Protein AF-A0A365T4H3-F1 (afdb_monomer)

Structure (mmCIF, N/CA/C/O backbone):
data_AF-A0A365T4H3-F1
#
_entry.id   AF-A0A365T4H3-F1
#
loop_
_atom_site.group_PDB
_atom_site.id
_atom_site.type_symbol
_atom_site.label_atom_id
_atom_site.label_alt_id
_atom_site.label_comp_id
_atom_site.label_asym_id
_atom_site.label_entity_id
_atom_site.label_seq_id
_atom_site.pdbx_PDB_ins_code
_atom_site.Cartn_x
_atom_site.Cartn_y
_atom_site.Cartn_z
_atom_site.occupancy
_atom_site.B_iso_or_equiv
_atom_site.auth_seq_id
_atom_site.auth_comp_id
_atom_site.auth_asym_id
_atom_site.auth_atom_id
_atom_site.pdbx_PDB_model_num
ATOM 1 N N . MET A 1 1 ? 67.275 -42.625 49.121 1.00 42.47 1 MET A N 1
ATOM 2 C CA . MET A 1 1 ? 66.561 -42.185 50.333 1.00 42.47 1 MET A CA 1
ATOM 3 C C . MET A 1 1 ? 65.070 -42.281 50.050 1.00 42.47 1 MET A C 1
ATOM 5 O O . MET A 1 1 ? 64.616 -41.669 49.099 1.00 42.47 1 MET A O 1
ATOM 9 N N . THR A 1 2 ? 64.388 -43.128 50.824 1.00 46.78 2 THR A N 1
ATOM 10 C CA . THR A 1 2 ? 62.986 -42.998 51.262 1.00 46.78 2 THR A CA 1
ATOM 11 C C . THR A 1 2 ? 61.880 -42.936 50.195 1.00 46.78 2 THR A C 1
ATOM 13 O O . THR A 1 2 ? 61.496 -41.869 49.734 1.00 46.78 2 THR A O 1
ATOM 16 N N . ALA A 1 3 ? 61.269 -44.094 49.917 1.00 54.12 3 ALA A N 1
ATOM 17 C CA . ALA A 1 3 ? 59.812 -44.164 49.730 1.00 54.12 3 ALA A CA 1
ATOM 18 C C . ALA A 1 3 ? 59.118 -43.836 51.073 1.00 54.12 3 ALA A C 1
ATOM 20 O O . ALA A 1 3 ? 59.757 -44.031 52.114 1.00 54.12 3 ALA A O 1
ATOM 21 N N . PRO A 1 4 ? 57.834 -43.417 51.111 1.00 56.00 4 PRO A N 1
ATOM 22 C CA . PRO A 1 4 ? 56.822 -44.465 51.290 1.00 56.00 4 PRO A CA 1
ATOM 23 C C . PRO A 1 4 ? 55.385 -44.158 50.792 1.00 56.00 4 PRO A C 1
ATOM 25 O O . PRO A 1 4 ? 54.974 -43.019 50.617 1.00 56.00 4 PRO A O 1
ATOM 28 N N . SER A 1 5 ? 54.612 -45.251 50.746 1.00 47.12 5 SER A N 1
ATOM 29 C CA . SER A 1 5 ? 53.229 -45.397 51.244 1.00 47.12 5 SER A CA 1
ATOM 30 C C . SER A 1 5 ? 52.053 -44.746 50.504 1.00 47.12 5 SER A C 1
ATOM 32 O O . SER A 1 5 ? 51.883 -43.539 50.533 1.00 47.12 5 SER A O 1
ATOM 34 N N . THR A 1 6 ? 51.221 -45.586 49.862 1.00 56.00 6 THR A N 1
ATOM 35 C CA . THR A 1 6 ? 49.873 -46.069 50.308 1.00 56.00 6 THR A CA 1
ATOM 36 C C . THR A 1 6 ? 48.741 -45.096 49.943 1.00 56.00 6 THR A C 1
ATOM 38 O O . THR A 1 6 ? 48.940 -43.899 49.981 1.00 56.00 6 THR A O 1
ATOM 41 N N . ARG A 1 7 ? 47.513 -45.450 49.537 1.00 47.97 7 ARG A N 1
ATOM 42 C CA . ARG A 1 7 ? 46.613 -46.630 49.528 1.00 47.97 7 ARG A CA 1
ATOM 43 C C . ARG A 1 7 ? 45.615 -46.375 48.364 1.00 47.97 7 ARG A C 1
ATOM 45 O O . ARG A 1 7 ? 45.322 -45.226 48.082 1.00 47.97 7 ARG A O 1
ATOM 52 N N . HIS A 1 8 ? 45.168 -47.355 47.579 1.00 45.41 8 HIS A N 1
ATOM 53 C CA . HIS A 1 8 ? 44.059 -48.296 47.840 1.00 45.41 8 HIS A CA 1
ATOM 54 C C . HIS A 1 8 ? 42.636 -47.683 47.915 1.00 45.41 8 HIS A C 1
ATOM 56 O O . HIS A 1 8 ? 42.243 -47.203 48.977 1.00 45.41 8 HIS A O 1
ATOM 62 N N . ARG A 1 9 ? 41.858 -47.815 46.822 1.00 49.59 9 ARG A N 1
ATOM 63 C CA . ARG A 1 9 ? 40.481 -48.385 46.689 1.00 49.59 9 ARG A CA 1
ATOM 64 C C . ARG A 1 9 ? 39.852 -47.893 45.371 1.00 49.59 9 ARG A C 1
ATOM 66 O O . ARG A 1 9 ? 39.868 -46.702 45.108 1.00 49.59 9 ARG A O 1
ATOM 73 N N . ASN A 1 10 ? 39.550 -48.785 44.425 1.00 43.06 10 ASN A N 1
ATOM 74 C CA . ASN A 1 10 ? 38.307 -49.567 44.270 1.00 43.06 10 ASN A CA 1
ATOM 75 C C . ASN A 1 10 ? 37.101 -48.653 43.962 1.00 43.06 10 ASN A C 1
ATOM 77 O O . ASN A 1 10 ? 36.663 -47.919 44.836 1.00 43.06 10 ASN A O 1
ATOM 81 N N . SER A 1 11 ? 36.714 -48.537 42.689 1.00 51.97 11 SER A N 1
ATOM 82 C CA . SER A 1 11 ? 35.666 -49.336 42.014 1.00 51.97 11 SER A CA 1
ATOM 83 C C . SER A 1 11 ? 34.257 -48.891 42.391 1.00 51.97 11 SER A C 1
ATOM 85 O O . SER A 1 11 ? 33.818 -49.127 43.514 1.00 51.97 11 SER A O 1
ATOM 87 N N . GLY A 1 12 ? 33.536 -48.325 41.423 1.00 39.44 12 GLY A N 1
ATOM 88 C CA . GLY A 1 12 ? 32.095 -48.126 41.531 1.00 39.44 12 GLY A CA 1
ATOM 89 C C . GLY A 1 12 ? 31.543 -47.088 40.561 1.00 3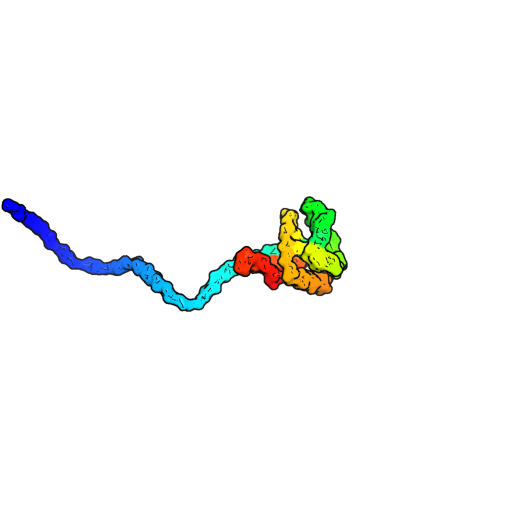9.44 12 GLY A C 1
ATOM 90 O O . GLY A 1 12 ? 31.500 -45.918 40.908 1.00 39.44 12 GLY A O 1
ATOM 91 N N . GLY A 1 13 ? 31.089 -47.567 39.399 1.00 36.69 13 GLY A N 1
ATOM 92 C CA . GLY A 1 13 ? 29.838 -47.142 38.760 1.00 36.69 13 GLY A CA 1
ATOM 93 C C . GLY A 1 13 ? 29.791 -45.782 38.065 1.00 36.69 13 GLY A C 1
ATOM 94 O O . GLY A 1 13 ? 29.672 -44.748 38.714 1.00 36.69 13 GLY A O 1
ATOM 95 N N . ASP A 1 14 ? 29.748 -45.826 36.734 1.00 45.62 14 ASP A N 1
ATOM 96 C CA . ASP A 1 14 ? 29.219 -44.775 35.860 1.00 45.62 14 ASP A CA 1
ATOM 97 C C . ASP A 1 14 ? 27.804 -44.321 36.294 1.00 45.62 14 ASP A C 1
ATOM 99 O O . ASP A 1 14 ? 27.037 -45.091 36.881 1.00 45.62 14 ASP A O 1
ATOM 103 N N . PRO A 1 15 ? 27.411 -43.088 35.940 1.00 51.94 15 PRO A N 1
ATOM 104 C CA . PRO A 1 15 ? 26.761 -42.956 34.644 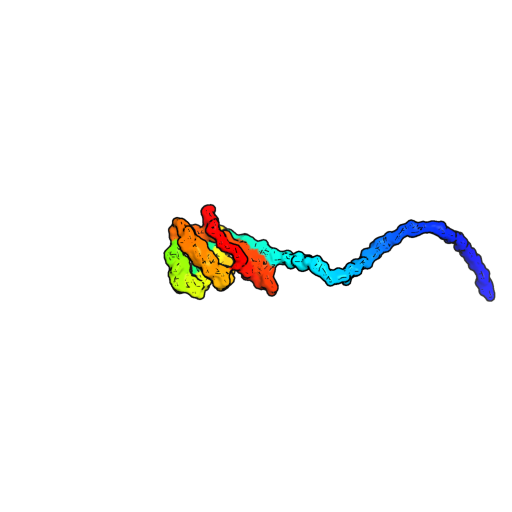1.00 51.94 15 PRO A CA 1
ATOM 105 C C . PRO A 1 15 ? 27.427 -41.910 33.742 1.00 51.94 15 PRO A C 1
ATOM 107 O O . PRO A 1 15 ? 28.076 -40.976 34.221 1.00 51.94 15 PRO A O 1
ATOM 110 N N . PRO A 1 16 ? 27.261 -42.071 32.420 1.00 49.66 16 PRO A N 1
ATOM 111 C CA . PRO A 1 16 ? 27.874 -41.213 31.427 1.00 49.66 16 PRO A CA 1
ATOM 112 C C . PRO A 1 16 ? 27.356 -39.790 31.600 1.00 49.66 16 PRO A C 1
ATOM 114 O O . PRO A 1 16 ? 26.162 -39.522 31.459 1.00 49.66 16 PRO A O 1
ATOM 117 N N . THR A 1 17 ? 28.271 -38.858 31.863 1.00 48.47 17 THR A N 1
ATOM 118 C CA . THR A 1 17 ? 28.026 -37.455 31.558 1.00 48.47 17 THR A CA 1
ATOM 119 C C . THR A 1 17 ? 27.686 -37.412 30.082 1.00 48.47 17 THR A C 1
ATOM 121 O O . THR A 1 17 ? 28.554 -37.656 29.244 1.00 48.47 17 THR A O 1
ATOM 124 N N . ALA A 1 18 ? 26.412 -37.153 29.799 1.00 50.16 18 ALA A N 1
ATOM 125 C CA . ALA A 1 18 ? 25.896 -36.782 28.502 1.00 50.16 18 ALA A CA 1
ATOM 126 C C . ALA A 1 18 ? 26.732 -35.613 27.973 1.00 50.16 18 ALA A C 1
ATOM 128 O O . ALA A 1 18 ? 26.441 -34.441 28.199 1.00 50.16 18 ALA A O 1
ATOM 129 N N . LYS A 1 19 ? 27.836 -35.941 27.309 1.00 50.00 19 LYS A N 1
ATOM 130 C CA . LYS A 1 19 ? 28.431 -35.067 26.325 1.00 50.00 19 LYS A CA 1
ATOM 131 C C . LYS A 1 19 ? 27.628 -35.357 25.086 1.00 50.00 19 LYS A C 1
ATOM 133 O O . LYS A 1 19 ? 27.703 -36.429 24.502 1.00 50.00 19 LYS A O 1
ATOM 138 N N . ASN A 1 20 ? 26.722 -34.426 24.852 1.00 47.56 20 ASN A N 1
ATOM 139 C CA . ASN A 1 20 ? 25.906 -34.318 23.673 1.00 47.56 20 ASN A CA 1
ATOM 140 C C . ASN A 1 20 ? 26.868 -34.202 22.481 1.00 47.56 20 ASN A C 1
ATOM 142 O O . ASN A 1 20 ? 27.243 -33.105 22.076 1.00 47.56 20 ASN A O 1
ATOM 146 N N . ASP A 1 21 ? 27.344 -35.344 21.990 1.00 43.06 21 ASP A N 1
ATOM 147 C CA . ASP A 1 21 ? 27.908 -35.494 20.661 1.00 43.06 21 ASP A CA 1
ATOM 148 C C . ASP A 1 21 ? 26.752 -35.248 19.698 1.00 43.06 21 ASP A C 1
ATOM 150 O O . ASP A 1 21 ? 26.048 -36.167 19.274 1.00 43.06 21 ASP A O 1
ATOM 154 N N . ILE A 1 22 ? 26.514 -33.968 19.415 1.00 52.06 22 ILE A N 1
ATOM 155 C CA . ILE A 1 22 ? 25.721 -33.552 18.271 1.00 52.06 22 ILE A CA 1
ATOM 156 C C . ILE A 1 22 ? 26.506 -34.035 17.052 1.00 52.06 22 ILE A C 1
ATOM 158 O O . ILE A 1 22 ? 27.401 -33.365 16.539 1.00 52.06 22 ILE A O 1
ATOM 162 N N . ARG A 1 23 ? 26.187 -35.256 16.629 1.00 53.75 23 ARG A N 1
ATOM 163 C CA . ARG A 1 23 ? 26.387 -35.699 15.261 1.00 53.75 23 ARG A CA 1
ATOM 164 C C . ARG A 1 23 ? 25.413 -34.885 14.423 1.00 53.75 23 ARG A C 1
ATOM 166 O O . ARG A 1 23 ? 24.221 -35.173 14.409 1.00 53.75 23 ARG A O 1
ATOM 173 N N . ILE A 1 24 ? 25.912 -33.814 13.815 1.00 53.22 24 ILE A N 1
ATOM 174 C CA . ILE A 1 24 ? 25.223 -33.191 12.690 1.00 53.22 24 ILE A CA 1
ATOM 175 C C . ILE A 1 24 ? 25.531 -34.085 11.494 1.00 53.22 24 ILE A C 1
ATOM 177 O O . ILE A 1 24 ? 26.541 -33.894 10.820 1.00 53.22 24 ILE A O 1
ATOM 181 N N . ASP A 1 25 ? 24.699 -35.105 11.300 1.00 46.41 25 ASP A N 1
ATOM 182 C CA . ASP A 1 25 ? 24.510 -35.675 9.973 1.00 46.41 25 ASP A CA 1
ATOM 183 C C . ASP A 1 25 ? 23.435 -34.834 9.241 1.00 46.41 25 ASP A C 1
ATOM 185 O O . ASP A 1 25 ? 22.521 -34.325 9.899 1.00 46.41 25 ASP A O 1
ATOM 189 N N . PRO A 1 26 ? 23.570 -34.605 7.922 1.00 66.75 26 PRO A N 1
ATOM 190 C CA . PRO A 1 26 ? 22.976 -33.469 7.222 1.00 66.75 26 PRO A CA 1
ATOM 191 C C . PRO A 1 26 ? 21.876 -33.909 6.246 1.00 66.75 26 PRO A C 1
ATOM 193 O O . PRO A 1 26 ? 22.216 -34.431 5.196 1.00 66.75 26 PRO A O 1
ATOM 196 N N . GLU A 1 27 ? 20.593 -33.679 6.546 1.00 56.25 27 GLU A N 1
ATOM 197 C CA . GLU A 1 27 ? 19.479 -33.855 5.591 1.00 56.25 27 GLU A CA 1
ATOM 198 C C . GLU A 1 27 ? 18.163 -33.268 6.164 1.00 56.25 27 GLU A C 1
ATOM 200 O O . GLU A 1 27 ? 17.697 -33.729 7.201 1.00 56.25 27 GLU A O 1
ATOM 205 N N . ASP A 1 28 ? 17.610 -32.248 5.481 1.00 50.62 28 ASP A N 1
ATOM 206 C CA . ASP A 1 28 ? 16.168 -31.916 5.350 1.00 50.62 28 ASP A CA 1
ATOM 207 C C . ASP A 1 28 ? 15.351 -31.765 6.667 1.00 50.62 28 ASP A C 1
ATOM 209 O O . ASP A 1 28 ? 14.935 -32.737 7.284 1.00 50.62 28 ASP A O 1
ATOM 213 N N . CYS A 1 29 ? 15.086 -30.584 7.231 1.00 42.16 29 CYS A N 1
ATOM 214 C CA . CYS A 1 29 ? 14.284 -29.509 6.659 1.00 42.16 29 CYS A CA 1
ATOM 215 C C . CYS A 1 29 ? 14.698 -28.173 7.281 1.00 42.16 29 CYS A C 1
ATOM 217 O O . CYS A 1 29 ? 14.534 -27.931 8.475 1.00 42.16 29 CYS A O 1
ATOM 219 N N . THR A 1 30 ? 15.202 -27.305 6.420 1.00 47.41 30 THR A N 1
ATOM 220 C CA . THR A 1 30 ? 15.015 -25.858 6.403 1.00 47.41 30 THR A CA 1
ATOM 221 C C . THR A 1 30 ? 13.691 -25.411 7.055 1.00 47.41 30 THR A C 1
ATOM 223 O O . THR A 1 30 ? 12.709 -25.147 6.372 1.00 47.41 30 THR A O 1
ATOM 226 N N . GLU A 1 31 ? 13.659 -25.253 8.380 1.00 49.19 31 GLU A N 1
ATOM 227 C CA . GLU A 1 31 ? 12.865 -24.193 9.009 1.00 49.19 31 GLU A CA 1
ATOM 228 C C . GLU A 1 31 ? 13.601 -22.881 8.716 1.00 49.19 31 GLU A C 1
ATOM 230 O O . GLU A 1 31 ? 14.290 -22.305 9.559 1.00 49.19 31 GLU A O 1
ATOM 235 N N . MET A 1 32 ? 13.504 -22.423 7.466 1.00 49.22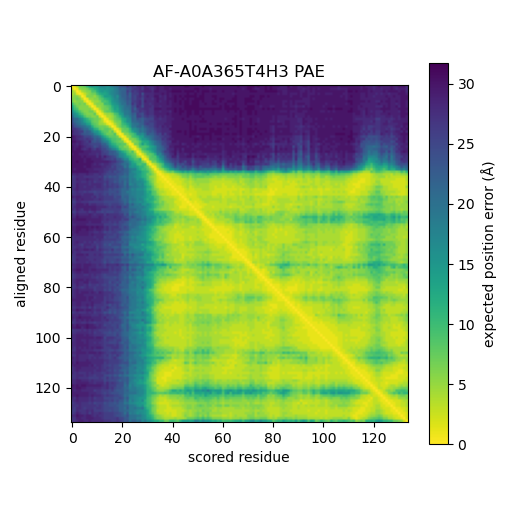 32 MET A N 1
ATOM 236 C CA . MET A 1 32 ? 13.572 -20.995 7.207 1.00 49.22 32 MET A CA 1
ATOM 237 C C . MET A 1 32 ? 12.369 -20.427 7.937 1.00 49.22 32 MET A C 1
ATOM 239 O O . MET A 1 32 ? 11.243 -20.534 7.461 1.00 49.22 32 MET A O 1
ATOM 243 N N . ALA A 1 33 ? 12.596 -19.894 9.133 1.00 54.31 33 ALA A N 1
ATOM 244 C CA . ALA A 1 33 ? 11.683 -18.925 9.698 1.00 54.31 33 ALA A CA 1
ATOM 245 C C . ALA A 1 33 ? 11.663 -17.748 8.713 1.00 54.31 33 ALA A C 1
ATOM 247 O O . ALA A 1 33 ? 12.471 -16.830 8.811 1.00 54.31 33 ALA A O 1
ATOM 248 N N . MET A 1 34 ? 10.811 -17.856 7.694 1.00 59.97 34 MET A N 1
ATOM 249 C CA . MET A 1 34 ? 10.429 -16.764 6.819 1.00 59.97 34 MET A CA 1
ATOM 250 C C . MET A 1 34 ? 9.810 -15.736 7.761 1.00 59.97 34 MET A C 1
ATOM 252 O O . MET A 1 34 ? 8.719 -15.967 8.292 1.00 59.97 34 MET A O 1
ATOM 256 N N . ASP A 1 35 ? 10.546 -14.667 8.081 1.00 76.38 35 ASP A N 1
ATOM 257 C CA . ASP A 1 35 ? 10.011 -13.575 8.894 1.00 76.38 35 ASP A CA 1
ATOM 258 C C . ASP A 1 35 ? 8.799 -13.025 8.133 1.00 76.38 35 ASP A C 1
ATOM 260 O O . ASP A 1 35 ? 8.944 -12.318 7.139 1.00 76.38 35 ASP A O 1
ATOM 264 N N . THR A 1 36 ? 7.603 -13.427 8.556 1.00 83.06 36 THR A N 1
ATOM 265 C CA . THR A 1 36 ? 6.349 -13.015 7.934 1.00 83.06 36 THR A CA 1
ATOM 266 C C . THR A 1 36 ? 5.798 -11.844 8.727 1.00 83.06 36 THR A C 1
ATOM 268 O O . THR A 1 36 ? 5.542 -11.967 9.926 1.00 83.06 36 THR A O 1
ATOM 271 N N . GLU A 1 37 ? 5.587 -10.712 8.071 1.00 87.88 37 GLU A N 1
ATOM 272 C CA . GLU A 1 37 ? 4.888 -9.570 8.642 1.00 87.88 37 GLU A CA 1
ATOM 273 C C . GLU A 1 37 ? 3.571 -9.340 7.910 1.00 87.88 37 GLU A C 1
ATOM 275 O O . GLU A 1 37 ? 3.434 -9.577 6.713 1.00 87.88 37 GLU A O 1
ATOM 280 N N . THR A 1 38 ? 2.567 -8.886 8.649 1.00 90.75 38 THR A N 1
ATOM 281 C CA . THR A 1 38 ? 1.312 -8.418 8.068 1.00 90.75 38 THR A CA 1
ATOM 282 C C . THR A 1 38 ? 1.198 -6.930 8.344 1.00 90.75 38 THR A C 1
ATOM 284 O O . THR A 1 38 ? 1.333 -6.498 9.489 1.00 90.75 38 THR A O 1
ATOM 287 N N . VAL A 1 39 ? 0.961 -6.161 7.290 1.00 91.56 39 VAL A N 1
ATOM 288 C CA . VAL A 1 39 ? 0.775 -4.717 7.329 1.00 91.56 39 VAL A CA 1
ATOM 289 C C . VAL A 1 39 ? -0.650 -4.425 6.895 1.00 91.56 39 VAL A C 1
ATOM 291 O O . VAL A 1 39 ? -1.051 -4.770 5.788 1.00 91.56 39 VAL A O 1
ATOM 294 N N . GLU A 1 40 ? -1.414 -3.795 7.773 1.00 93.56 40 GLU A N 1
ATOM 295 C CA . GLU A 1 40 ? -2.797 -3.401 7.519 1.00 93.56 40 GLU A CA 1
ATOM 296 C C . GLU A 1 40 ? -2.872 -1.877 7.477 1.00 93.56 40 GLU A C 1
ATOM 298 O O . GLU A 1 40 ? -2.325 -1.187 8.342 1.00 93.56 40 GLU A O 1
ATOM 303 N N . GLY A 1 41 ? -3.527 -1.337 6.455 1.00 92.75 41 GLY A N 1
ATOM 304 C CA . GLY A 1 41 ? -3.666 0.104 6.310 1.00 92.75 41 GLY A CA 1
ATOM 305 C C . GLY A 1 41 ? -4.332 0.506 5.008 1.00 92.75 41 GLY A C 1
ATOM 306 O O . GLY A 1 41 ? -4.855 -0.326 4.275 1.00 92.75 41 GLY A O 1
ATOM 307 N N . TYR A 1 42 ? -4.311 1.798 4.721 1.00 92.44 42 TYR A N 1
ATOM 308 C CA . TYR A 1 42 ? -4.905 2.370 3.521 1.00 92.44 42 TYR A CA 1
ATOM 309 C C . TYR A 1 42 ? -3.929 2.318 2.355 1.00 92.44 42 TYR A C 1
ATOM 311 O O . TYR A 1 42 ? -2.766 2.699 2.503 1.00 92.44 42 TYR A O 1
ATOM 319 N N . VAL A 1 43 ? -4.393 1.867 1.194 1.00 91.44 43 VAL A N 1
ATOM 320 C CA . VAL A 1 43 ? -3.571 1.881 -0.015 1.00 91.44 43 VAL A CA 1
ATOM 321 C C . VAL A 1 43 ? -3.472 3.292 -0.578 1.00 91.44 43 VAL A C 1
ATOM 323 O O . VAL A 1 43 ? -4.458 4.017 -0.680 1.00 91.44 43 VAL A O 1
ATOM 326 N N . ILE A 1 44 ? -2.266 3.675 -0.972 1.00 91.06 44 ILE A N 1
ATOM 327 C CA . ILE A 1 44 ? -2.001 4.940 -1.645 1.00 91.06 44 ILE A CA 1
ATOM 328 C C . ILE A 1 44 ? -0.930 4.720 -2.709 1.00 91.06 44 ILE A C 1
ATOM 330 O O . ILE A 1 44 ? 0.048 4.000 -2.494 1.00 91.06 44 ILE A O 1
ATOM 334 N N . ASP A 1 45 ? -1.106 5.308 -3.887 1.00 90.75 45 ASP A N 1
ATOM 335 C CA . ASP A 1 45 ? -0.108 5.190 -4.946 1.00 90.75 45 ASP A CA 1
ATOM 336 C C . ASP A 1 45 ? 1.111 6.103 -4.716 1.00 90.75 45 ASP A C 1
ATOM 338 O O . ASP A 1 45 ? 1.054 7.146 -4.058 1.00 90.75 45 ASP A O 1
ATOM 342 N N . GLY A 1 46 ? 2.247 5.720 -5.301 1.00 85.50 46 GLY A N 1
ATOM 343 C CA . GLY A 1 46 ? 3.505 6.464 -5.229 1.00 85.50 46 GLY A CA 1
ATOM 344 C C . GLY A 1 46 ? 3.438 7.872 -5.831 1.00 85.50 46 GLY A C 1
ATOM 345 O O . GLY A 1 46 ? 4.270 8.720 -5.500 1.00 85.50 46 GLY A O 1
ATOM 346 N N . GLY A 1 47 ? 2.474 8.144 -6.711 1.00 84.38 47 GLY A N 1
ATOM 347 C CA . GLY A 1 47 ? 2.199 9.473 -7.250 1.00 84.38 47 GLY A CA 1
ATOM 348 C C . GLY A 1 47 ? 1.609 10.390 -6.181 1.00 84.38 47 GLY A C 1
ATOM 349 O O . GLY A 1 47 ? 2.168 11.459 -5.925 1.00 84.38 47 GLY A O 1
ATOM 350 N N . CYS A 1 48 ? 0.553 9.943 -5.501 1.00 86.25 48 CYS A N 1
ATOM 351 C CA . CYS A 1 48 ? -0.055 10.616 -4.355 1.00 86.25 48 CYS A CA 1
ATOM 352 C C . CYS A 1 48 ? 0.943 10.791 -3.205 1.00 86.25 48 CYS A C 1
ATOM 354 O O . CYS A 1 48 ? 1.073 11.897 -2.683 1.00 86.25 48 CYS A O 1
ATOM 356 N N . ILE A 1 49 ? 1.738 9.762 -2.881 1.00 87.00 49 ILE A N 1
ATOM 357 C CA . ILE A 1 49 ? 2.776 9.863 -1.840 1.00 87.00 49 ILE A CA 1
ATOM 358 C C . ILE A 1 49 ? 3.773 10.988 -2.140 1.00 87.00 49 ILE A C 1
ATOM 360 O O . ILE A 1 49 ? 4.169 11.729 -1.247 1.00 87.00 49 ILE A O 1
ATOM 364 N N . ARG A 1 50 ? 4.213 11.115 -3.398 1.00 83.69 50 ARG A N 1
ATOM 365 C CA . ARG A 1 50 ? 5.182 12.149 -3.797 1.00 83.69 50 ARG A CA 1
ATOM 366 C C . ARG A 1 50 ? 4.570 13.541 -3.905 1.00 83.69 50 ARG A C 1
ATOM 368 O O . ARG A 1 50 ? 5.307 14.525 -3.861 1.00 83.69 50 ARG A O 1
ATOM 375 N N . LYS A 1 51 ? 3.258 13.620 -4.107 1.00 83.88 51 LYS A N 1
ATOM 376 C CA . LYS A 1 51 ? 2.520 14.874 -4.241 1.00 83.88 51 LYS A CA 1
ATOM 377 C C . LYS A 1 51 ? 2.163 15.478 -2.881 1.00 83.88 51 LYS A C 1
ATOM 379 O O . LYS A 1 51 ? 2.148 16.702 -2.773 1.00 83.88 51 LYS A O 1
ATOM 384 N N . ASN A 1 52 ? 1.913 14.636 -1.882 1.00 82.44 52 ASN A N 1
ATOM 385 C CA . ASN A 1 52 ? 1.407 15.036 -0.574 1.00 82.44 52 ASN A CA 1
ATOM 386 C C . ASN A 1 52 ? 2.489 15.000 0.517 1.00 82.44 52 ASN A C 1
ATOM 388 O O . ASN A 1 52 ? 3.503 14.307 0.403 1.00 82.44 52 ASN A O 1
ATOM 392 N N . GLY A 1 53 ? 2.287 15.777 1.584 1.00 79.81 53 GLY A N 1
ATOM 393 C CA . GLY A 1 53 ? 3.145 15.753 2.766 1.00 79.81 53 GLY A CA 1
ATOM 394 C C . GLY A 1 53 ? 2.918 14.490 3.596 1.00 79.81 53 GLY A C 1
ATOM 395 O O . GLY A 1 53 ? 1.812 13.964 3.636 1.00 79.81 53 GLY A O 1
ATOM 396 N N . ARG A 1 54 ? 3.952 14.009 4.307 1.00 79.12 54 ARG A N 1
ATOM 397 C CA . ARG A 1 54 ? 3.856 12.800 5.155 1.00 79.12 54 ARG A CA 1
ATOM 398 C C . ARG A 1 54 ? 2.745 12.888 6.207 1.00 79.12 54 ARG A C 1
ATOM 400 O O . ARG A 1 54 ? 2.177 11.864 6.554 1.00 79.12 54 ARG A O 1
ATOM 407 N N . GLU A 1 55 ? 2.477 14.096 6.690 1.00 80.75 55 GLU A N 1
ATOM 408 C CA . GLU A 1 55 ? 1.453 14.407 7.695 1.00 80.75 55 GLU A CA 1
ATOM 409 C C . GLU A 1 55 ? 0.026 14.314 7.129 1.00 80.75 55 GLU A C 1
ATOM 411 O O . GLU A 1 55 ? -0.899 14.031 7.873 1.00 80.75 55 GLU A O 1
ATOM 416 N N . GLU A 1 56 ? -0.142 14.503 5.817 1.00 86.75 56 GLU A N 1
ATOM 417 C CA . GLU A 1 56 ? -1.436 14.455 5.119 1.00 86.75 56 GLU A CA 1
ATOM 418 C C . GLU A 1 56 ? -1.681 13.081 4.469 1.00 86.75 56 GLU A C 1
ATOM 420 O O . GLU A 1 56 ? -2.775 12.807 3.988 1.00 86.75 56 GLU A O 1
ATOM 425 N N . LEU A 1 57 ? -0.684 12.182 4.455 1.00 87.06 57 LEU A N 1
ATOM 426 C CA . LEU A 1 57 ? -0.788 10.885 3.772 1.00 87.06 57 LEU A CA 1
ATOM 427 C C . LEU A 1 57 ? -1.930 10.020 4.293 1.00 87.06 57 LEU A C 1
ATOM 429 O O . LEU A 1 57 ? -2.532 9.306 3.502 1.00 87.06 57 LEU A O 1
ATOM 433 N N . LEU A 1 58 ? -2.206 10.036 5.598 1.00 88.06 58 LEU A N 1
ATOM 434 C CA . LEU A 1 58 ? -3.276 9.222 6.169 1.00 88.06 58 LEU A CA 1
ATOM 435 C C . LEU A 1 58 ? -4.659 9.730 5.745 1.00 88.06 58 LEU A C 1
ATOM 437 O O . LEU A 1 58 ? -5.533 8.924 5.433 1.00 88.06 58 LEU A O 1
ATOM 441 N N . GLU A 1 59 ? -4.854 11.047 5.725 1.00 89.38 59 GLU A N 1
ATOM 442 C CA . GLU A 1 59 ? -6.090 11.676 5.248 1.00 89.38 59 GLU A CA 1
ATOM 443 C C . GLU A 1 59 ? -6.264 11.413 3.748 1.00 89.38 59 GLU A C 1
ATOM 445 O O . GLU A 1 59 ? -7.281 10.869 3.326 1.00 89.38 59 GLU A O 1
ATOM 450 N N . GLU A 1 60 ? -5.208 11.633 2.967 1.00 89.50 60 GLU A N 1
ATOM 451 C CA . GLU A 1 60 ? -5.202 11.378 1.527 1.00 89.50 60 GLU A CA 1
ATOM 452 C C . GLU A 1 60 ? -5.418 9.901 1.189 1.00 89.50 60 GLU A C 1
ATOM 454 O O . GLU A 1 60 ? -6.096 9.596 0.216 1.00 89.50 60 GLU A O 1
ATOM 459 N N . ALA A 1 61 ? -4.882 8.968 1.981 1.00 88.12 61 ALA A N 1
ATOM 460 C CA . ALA A 1 61 ? -5.093 7.535 1.780 1.00 88.12 61 ALA A CA 1
ATOM 461 C C . ALA A 1 61 ? -6.539 7.113 2.103 1.00 88.12 61 ALA A C 1
ATOM 463 O O . ALA A 1 61 ? -7.055 6.173 1.502 1.00 88.12 61 ALA A O 1
ATOM 464 N N . ARG A 1 62 ? -7.221 7.825 3.011 1.00 88.31 62 ARG A N 1
ATOM 465 C CA . ARG A 1 62 ? -8.653 7.632 3.308 1.00 88.31 62 ARG A CA 1
ATOM 466 C C . ARG A 1 62 ? -9.557 8.202 2.223 1.00 88.31 62 ARG A C 1
ATOM 468 O O . ARG A 1 62 ? -10.606 7.631 1.962 1.00 88.31 62 ARG A O 1
ATOM 475 N N . GLU A 1 63 ? -9.151 9.297 1.593 1.00 89.06 63 GLU A N 1
ATOM 476 C CA . GLU A 1 63 ? -9.859 9.891 0.452 1.00 89.06 63 GLU A CA 1
ATOM 477 C C . GLU A 1 63 ? -9.410 9.282 -0.890 1.00 89.06 63 GLU A C 1
ATOM 479 O O . GLU A 1 63 ? -9.928 9.626 -1.956 1.00 89.06 63 GLU A O 1
ATOM 484 N N . HIS A 1 64 ? -8.446 8.355 -0.864 1.00 87.12 64 HIS A N 1
ATOM 485 C CA . HIS A 1 64 ? -7.883 7.765 -2.066 1.00 87.12 64 HIS A CA 1
ATOM 486 C C . HIS A 1 64 ? -8.913 6.885 -2.764 1.00 87.12 64 HIS A C 1
ATOM 488 O O . HIS A 1 64 ? -9.333 5.847 -2.245 1.00 87.12 64 HIS A O 1
ATOM 494 N N . THR A 1 65 ? -9.326 7.305 -3.957 1.00 88.69 65 THR A N 1
ATOM 495 C CA . THR A 1 65 ? -10.351 6.595 -4.714 1.00 88.69 65 THR A CA 1
ATOM 496 C C . THR A 1 65 ? -9.776 5.405 -5.465 1.00 88.69 65 THR A C 1
ATOM 498 O O . THR A 1 65 ? -8.640 5.416 -5.950 1.00 88.69 65 THR A O 1
ATOM 501 N N . ARG A 1 66 ? -10.625 4.395 -5.658 1.00 88.38 66 ARG A N 1
ATOM 502 C CA . ARG A 1 66 ? -10.347 3.246 -6.523 1.00 88.38 66 ARG A CA 1
ATOM 503 C C . ARG A 1 66 ? -9.896 3.680 -7.914 1.00 88.38 66 ARG A C 1
ATOM 505 O O . ARG A 1 66 ? -8.955 3.138 -8.477 1.00 88.38 66 ARG A O 1
ATOM 512 N N . GLU A 1 67 ? -10.572 4.675 -8.481 1.00 86.38 67 GLU A N 1
ATOM 513 C CA . GLU A 1 67 ? -10.266 5.179 -9.820 1.00 86.38 67 GLU A CA 1
ATOM 514 C C . GLU A 1 67 ? -8.858 5.767 -9.900 1.00 86.38 67 GLU A C 1
ATOM 516 O O . GLU A 1 67 ? -8.160 5.518 -10.884 1.00 86.38 67 GLU A O 1
ATOM 521 N N . CYS A 1 68 ? -8.424 6.491 -8.861 1.00 85.06 68 CYS A N 1
ATOM 522 C CA . CYS A 1 68 ? -7.062 6.999 -8.774 1.00 85.06 68 CYS A CA 1
ATOM 523 C C . CYS A 1 68 ? -6.056 5.854 -8.744 1.00 85.06 68 CYS A C 1
ATOM 525 O O . CYS A 1 68 ? -5.164 5.827 -9.590 1.00 85.06 68 CYS A O 1
ATOM 527 N N . ALA A 1 69 ? -6.261 4.866 -7.873 1.00 83.50 69 ALA A N 1
ATOM 528 C CA . ALA A 1 69 ? -5.390 3.702 -7.784 1.00 83.50 69 ALA A CA 1
ATOM 529 C C . ALA A 1 69 ? -5.281 2.932 -9.115 1.00 83.50 69 ALA A C 1
ATOM 531 O O . ALA A 1 69 ? -4.230 2.368 -9.398 1.00 83.50 69 ALA A O 1
ATOM 532 N N . LEU A 1 70 ? -6.311 2.934 -9.967 1.00 85.75 70 LEU A N 1
ATOM 533 C CA . LEU A 1 70 ? -6.324 2.220 -11.253 1.00 85.75 70 LEU A CA 1
ATOM 534 C C . LEU A 1 70 ? -5.822 3.033 -12.452 1.00 85.75 70 LEU A C 1
ATOM 536 O O . LEU A 1 70 ? -5.789 2.524 -13.578 1.00 85.75 70 LEU A O 1
ATOM 540 N N . MET A 1 71 ? -5.409 4.283 -12.248 1.00 83.56 71 MET A N 1
ATOM 541 C CA . MET A 1 71 ? -4.796 5.064 -13.316 1.00 83.56 71 MET A CA 1
ATOM 542 C C . MET A 1 71 ? -3.427 4.488 -13.692 1.00 83.56 71 MET A C 1
ATOM 544 O O . MET A 1 71 ? -2.612 4.172 -12.830 1.00 83.56 71 MET A O 1
ATOM 548 N N . GLY A 1 72 ? -3.120 4.435 -14.994 1.00 79.12 72 GLY A N 1
ATOM 549 C CA . GLY A 1 72 ? -1.852 3.872 -15.488 1.00 79.12 72 GLY A CA 1
ATOM 550 C C . GLY A 1 72 ? -0.599 4.473 -14.831 1.00 79.12 72 GLY A C 1
ATOM 551 O O . GLY A 1 72 ? 0.330 3.742 -14.510 1.00 79.12 72 GLY A O 1
ATOM 552 N N . HIS A 1 73 ? -0.615 5.776 -14.524 1.00 81.12 73 HIS A N 1
ATOM 553 C CA . HIS A 1 73 ? 0.509 6.458 -13.869 1.00 81.12 73 HIS A CA 1
ATOM 554 C C . HIS A 1 73 ? 0.722 6.046 -12.394 1.00 81.12 73 HIS A C 1
ATOM 556 O O . HIS A 1 73 ? 1.831 6.188 -11.867 1.00 81.12 73 HIS A O 1
ATOM 562 N N . CYS A 1 74 ? -0.325 5.546 -11.731 1.00 83.31 74 CYS A N 1
ATOM 563 C CA . CYS A 1 74 ? -0.277 5.071 -10.349 1.00 83.31 74 CYS A CA 1
ATOM 564 C C . CYS A 1 74 ? 0.384 3.692 -10.289 1.00 83.31 74 CYS A C 1
ATOM 566 O O . CYS A 1 74 ? 1.287 3.480 -9.485 1.00 83.31 74 CYS A O 1
ATOM 568 N N . ILE A 1 75 ? 0.038 2.814 -11.236 1.00 81.25 75 ILE A N 1
ATOM 569 C CA . ILE A 1 75 ? 0.642 1.483 -11.397 1.00 81.25 75 ILE A CA 1
ATOM 570 C C . ILE A 1 75 ? 2.159 1.603 -11.610 1.00 81.25 75 ILE A C 1
ATOM 572 O O . ILE A 1 75 ? 2.940 0.918 -10.958 1.00 81.25 75 ILE A O 1
ATOM 576 N N . GLU A 1 76 ? 2.596 2.520 -12.479 1.00 82.75 76 GLU A N 1
ATOM 577 C CA . GLU A 1 76 ? 4.025 2.763 -12.736 1.00 82.75 76 GLU A CA 1
ATOM 578 C C . GLU A 1 76 ? 4.760 3.382 -11.537 1.00 82.75 76 GLU A C 1
ATOM 580 O O . GLU A 1 76 ? 5.976 3.236 -11.400 1.00 82.75 76 GLU A O 1
ATOM 585 N N . SER A 1 77 ? 4.035 4.088 -10.665 1.00 84.00 77 SER A N 1
ATOM 586 C CA . SER A 1 77 ? 4.602 4.709 -9.467 1.00 84.00 77 SER A CA 1
ATOM 587 C C . SER A 1 77 ? 4.784 3.728 -8.307 1.00 84.00 77 SER A C 1
ATOM 589 O O . SER A 1 77 ? 5.532 4.050 -7.380 1.00 84.00 77 SER A O 1
ATOM 591 N N . GLY A 1 78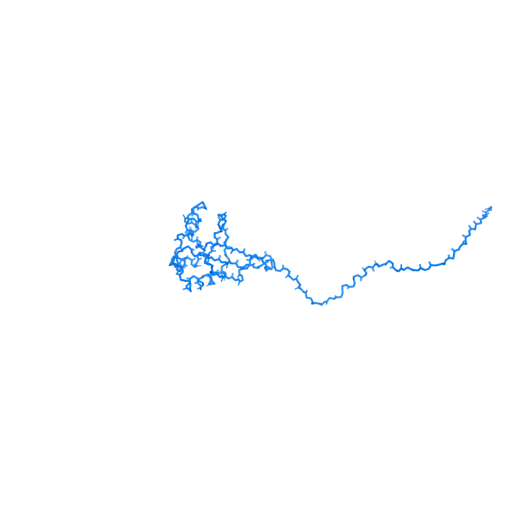 ? 4.142 2.559 -8.373 1.00 87.25 78 GLY A N 1
ATOM 592 C CA . GLY A 1 78 ? 4.053 1.597 -7.281 1.00 87.25 78 GLY A CA 1
ATOM 593 C C . GLY A 1 78 ? 3.027 2.010 -6.227 1.00 87.25 78 GLY A C 1
ATOM 594 O O . GLY A 1 78 ? 2.462 3.104 -6.275 1.00 87.25 78 GLY A O 1
ATOM 595 N N . TYR A 1 79 ? 2.810 1.132 -5.252 1.00 89.88 79 TYR A N 1
ATOM 596 C CA . TYR A 1 79 ? 1.855 1.350 -4.167 1.00 89.88 79 TYR A CA 1
ATOM 597 C C . TYR A 1 79 ? 2.547 1.331 -2.810 1.00 89.88 79 TYR A C 1
ATOM 599 O O . TYR A 1 79 ? 3.589 0.705 -2.617 1.00 89.88 79 TYR A O 1
ATOM 607 N N . GLY A 1 80 ? 1.940 2.022 -1.859 1.00 90.88 80 GLY A N 1
ATOM 608 C CA . GLY A 1 80 ? 2.271 1.946 -0.451 1.00 90.88 80 GLY A CA 1
ATOM 609 C C . GLY A 1 80 ? 1.018 1.728 0.381 1.00 90.88 80 GLY A C 1
AT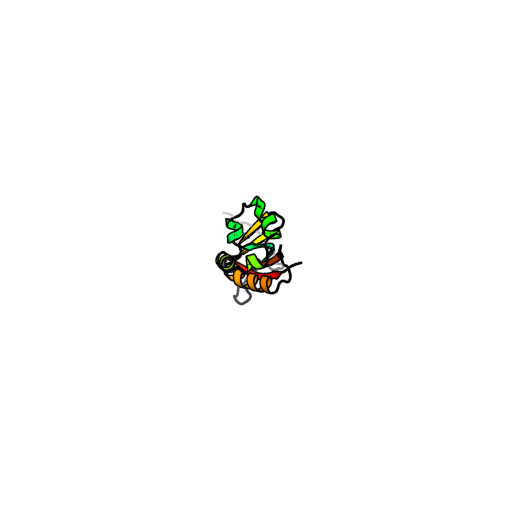OM 610 O O . GLY A 1 80 ? -0.102 1.970 -0.067 1.00 90.88 80 GLY A O 1
ATOM 611 N N . VAL A 1 81 ? 1.228 1.271 1.607 1.00 91.88 81 VAL A N 1
ATOM 612 C CA . VAL A 1 81 ? 0.190 1.136 2.624 1.00 91.88 81 VAL A CA 1
ATOM 613 C C . VAL A 1 81 ? 0.497 2.115 3.743 1.00 91.88 81 VAL A C 1
ATOM 615 O O . VAL A 1 81 ? 1.608 2.123 4.274 1.00 91.88 81 VAL A O 1
ATOM 618 N N . VAL A 1 82 ? -0.477 2.947 4.092 1.00 92.00 82 VAL A N 1
ATOM 619 C CA . VAL A 1 82 ? -0.406 3.871 5.222 1.00 92.00 82 VAL A CA 1
ATOM 620 C C . VAL A 1 82 ? -1.196 3.275 6.377 1.00 92.00 82 VAL A C 1
ATOM 622 O O . VAL A 1 82 ? -2.418 3.149 6.313 1.00 92.00 82 VAL A O 1
ATOM 625 N N . THR A 1 83 ? -0.495 2.880 7.434 1.00 90.88 83 THR A N 1
ATOM 626 C CA . THR A 1 83 ? -1.121 2.369 8.658 1.00 90.88 83 THR A CA 1
ATOM 627 C C . THR A 1 83 ? -1.827 3.496 9.410 1.00 90.88 83 THR A C 1
ATOM 629 O O . THR A 1 83 ? -1.486 4.666 9.247 1.00 90.88 83 THR A O 1
ATOM 632 N N . GLU A 1 84 ? -2.731 3.153 10.327 1.00 87.62 84 GLU A N 1
ATOM 633 C CA . GLU A 1 84 ? -3.402 4.143 11.188 1.00 87.62 84 GLU A CA 1
ATOM 634 C C . GLU A 1 84 ? -2.434 4.929 12.092 1.00 87.62 84 GLU A C 1
ATOM 636 O O . GLU A 1 84 ? -2.761 6.033 12.509 1.00 87.62 84 GLU A O 1
ATOM 641 N N . ASP A 1 85 ? -1.232 4.400 12.346 1.00 86.94 85 ASP A N 1
ATOM 642 C CA . ASP A 1 85 ? -0.134 5.086 13.047 1.00 86.94 85 ASP A CA 1
ATOM 643 C C . ASP A 1 85 ? 0.680 6.071 12.171 1.00 86.94 85 ASP A C 1
ATOM 645 O O . ASP A 1 85 ? 1.844 6.345 12.483 1.00 86.94 85 ASP A O 1
ATOM 649 N N . ASP A 1 86 ? 0.140 6.534 11.038 1.00 85.56 86 ASP A N 1
ATOM 650 C CA . ASP A 1 86 ? 0.825 7.428 10.083 1.00 85.56 86 ASP A CA 1
ATOM 651 C C . ASP A 1 86 ? 2.165 6.865 9.554 1.00 85.56 86 ASP A C 1
ATOM 653 O O . ASP A 1 86 ? 3.130 7.585 9.242 1.00 85.56 86 ASP A O 1
ATOM 657 N N . ARG A 1 87 ? 2.264 5.533 9.451 1.00 89.00 87 ARG A N 1
ATOM 658 C CA . ARG A 1 87 ? 3.437 4.862 8.877 1.00 89.00 87 ARG A CA 1
ATOM 659 C C . ARG A 1 87 ? 3.151 4.449 7.452 1.00 89.00 87 ARG A C 1
ATOM 661 O O . ARG A 1 87 ? 2.283 3.626 7.196 1.00 89.00 87 ARG A O 1
ATOM 668 N N . LEU A 1 88 ? 3.950 4.987 6.541 1.00 89.50 88 LEU A N 1
ATOM 669 C CA . LEU A 1 88 ? 3.987 4.552 5.158 1.00 89.50 88 LEU A CA 1
ATOM 670 C C . LEU A 1 88 ? 4.939 3.361 5.001 1.00 89.50 88 LEU A C 1
ATOM 672 O O . LEU A 1 88 ? 6.142 3.490 5.247 1.00 89.50 88 LEU A O 1
ATOM 676 N N . THR A 1 89 ? 4.405 2.252 4.507 1.00 89.94 89 THR A N 1
ATOM 677 C CA . THR A 1 89 ? 5.156 1.086 4.046 1.00 89.94 89 THR A CA 1
ATOM 678 C C . THR A 1 89 ? 5.051 1.008 2.531 1.00 89.94 89 THR A C 1
ATOM 680 O O . THR A 1 89 ? 3.977 0.761 1.990 1.00 89.94 89 THR A O 1
ATOM 683 N N . MET A 1 90 ? 6.166 1.224 1.835 1.00 88.75 90 MET A N 1
ATOM 684 C CA . MET A 1 90 ? 6.223 1.015 0.387 1.00 88.75 90 MET A CA 1
ATOM 685 C C . MET A 1 90 ? 6.160 -0.479 0.085 1.00 88.75 90 MET A C 1
ATOM 687 O O . MET A 1 90 ? 6.879 -1.266 0.707 1.00 88.75 90 MET A O 1
ATOM 691 N N . LEU A 1 91 ? 5.309 -0.842 -0.868 1.00 88.44 91 LEU A N 1
ATOM 692 C CA . LEU A 1 91 ? 5.204 -2.202 -1.360 1.00 88.44 91 LEU A CA 1
ATOM 693 C C . LEU A 1 91 ? 6.203 -2.450 -2.481 1.00 88.44 91 LEU A C 1
ATOM 695 O O . LEU A 1 91 ? 6.687 -1.532 -3.150 1.00 88.44 91 LEU A O 1
ATOM 699 N N . ASP A 1 92 ? 6.487 -3.726 -2.681 1.00 86.88 92 ASP A N 1
ATOM 700 C CA . ASP A 1 92 ? 7.367 -4.192 -3.737 1.00 86.88 92 ASP A CA 1
ATOM 701 C C . ASP A 1 92 ? 6.700 -3.985 -5.104 1.00 86.88 92 ASP A C 1
ATOM 703 O O . ASP A 1 92 ? 5.474 -4.085 -5.225 1.00 86.88 92 ASP A O 1
ATOM 707 N N . PRO A 1 93 ? 7.470 -3.730 -6.174 1.00 85.44 93 PRO A N 1
ATOM 708 C CA . PRO A 1 93 ? 6.903 -3.574 -7.512 1.00 85.44 93 PRO A CA 1
ATOM 709 C C . PRO A 1 93 ? 6.113 -4.817 -7.956 1.00 85.44 93 PRO A C 1
ATOM 711 O O . PRO A 1 93 ? 5.153 -4.687 -8.711 1.00 85.44 93 PRO A O 1
ATOM 714 N N . GLU A 1 94 ? 6.453 -5.997 -7.436 1.00 85.62 94 GLU A N 1
ATOM 715 C CA . GLU A 1 94 ? 5.747 -7.262 -7.673 1.00 85.62 94 GLU A CA 1
ATOM 716 C C . GLU A 1 94 ? 4.383 -7.344 -6.967 1.00 85.62 94 GLU A C 1
ATOM 718 O O . GLU A 1 94 ? 3.510 -8.101 -7.393 1.00 85.62 94 GLU A O 1
ATOM 723 N N . ALA A 1 95 ? 4.156 -6.526 -5.934 1.00 87.38 95 ALA A N 1
ATOM 724 C CA . ALA A 1 95 ? 2.858 -6.380 -5.278 1.00 87.38 95 ALA A CA 1
ATOM 725 C C . ALA A 1 95 ? 1.873 -5.553 -6.113 1.00 87.38 95 ALA A C 1
ATOM 727 O O . ALA A 1 95 ? 0.666 -5.742 -6.005 1.00 87.38 95 ALA A O 1
ATOM 728 N N . THR A 1 96 ? 2.380 -4.647 -6.954 1.00 88.06 96 THR A N 1
ATOM 729 C CA . THR A 1 96 ? 1.597 -3.739 -7.807 1.00 88.06 96 THR A CA 1
ATOM 730 C C . THR A 1 96 ? 0.449 -4.433 -8.549 1.00 88.06 96 THR A C 1
ATOM 732 O O . THR A 1 96 ? -0.689 -3.993 -8.389 1.00 88.06 96 THR A O 1
ATOM 735 N N . PRO A 1 97 ? 0.668 -5.519 -9.322 1.00 89.00 97 PRO A N 1
ATOM 736 C CA . PRO A 1 97 ? -0.435 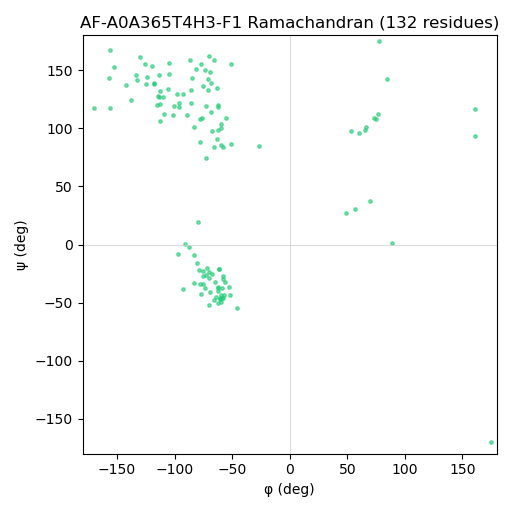-6.212 -9.985 1.00 89.00 97 PRO A CA 1
ATOM 737 C C . PRO A 1 97 ? -1.444 -6.811 -8.997 1.00 89.00 97 PRO A C 1
ATOM 739 O O . PRO A 1 97 ? -2.637 -6.728 -9.255 1.00 89.00 97 PRO A O 1
ATOM 742 N N . LYS A 1 98 ? -0.997 -7.346 -7.849 1.00 90.31 98 LYS A N 1
ATOM 743 C CA . LYS A 1 98 ? -1.888 -7.914 -6.819 1.00 90.31 98 LYS A CA 1
ATOM 744 C C . LYS A 1 98 ? -2.801 -6.839 -6.226 1.00 90.31 98 LYS A C 1
ATOM 746 O O . LYS A 1 98 ? -4.002 -7.040 -6.118 1.00 90.31 98 LYS A O 1
ATOM 751 N N . VAL A 1 99 ? -2.231 -5.677 -5.901 1.00 89.56 99 VAL A N 1
ATOM 752 C CA . VAL A 1 99 ? -2.975 -4.508 -5.415 1.00 89.56 99 VAL A CA 1
ATOM 753 C C . VAL A 1 99 ? -3.990 -4.048 -6.455 1.00 89.56 99 VAL A C 1
ATOM 755 O O . VAL A 1 99 ? -5.145 -3.825 -6.116 1.00 89.56 99 VAL A O 1
ATOM 758 N N . VAL A 1 100 ? -3.585 -3.938 -7.722 1.00 89.75 100 VAL A N 1
ATOM 759 C CA . VAL A 1 100 ? -4.482 -3.544 -8.814 1.00 89.75 100 VAL A CA 1
ATOM 760 C C . VAL A 1 100 ? -5.638 -4.526 -8.961 1.00 89.75 100 VAL A C 1
ATOM 762 O O . VAL A 1 100 ? -6.770 -4.076 -9.081 1.00 89.75 100 VAL A O 1
ATOM 765 N N . ASP A 1 101 ? -5.395 -5.837 -8.946 1.00 90.31 101 ASP A N 1
ATOM 766 C CA . ASP A 1 101 ? -6.467 -6.837 -9.015 1.00 90.31 101 ASP A CA 1
ATOM 767 C C . ASP A 1 101 ? -7.442 -6.693 -7.837 1.00 90.31 101 ASP A C 1
ATOM 769 O O . ASP A 1 101 ? -8.635 -6.504 -8.068 1.00 90.31 101 ASP A O 1
ATOM 773 N N . VAL A 1 102 ? -6.942 -6.618 -6.600 1.00 90.31 102 VAL A N 1
ATOM 774 C CA . VAL A 1 102 ? -7.783 -6.431 -5.403 1.00 90.31 102 VAL A CA 1
ATOM 775 C C . VAL A 1 102 ? -8.597 -5.138 -5.475 1.00 90.31 102 VAL A C 1
ATOM 777 O O . VAL A 1 102 ? -9.801 -5.144 -5.248 1.00 90.31 102 VAL A O 1
ATOM 780 N N . VAL A 1 103 ? -7.972 -4.024 -5.857 1.00 88.31 103 VAL A N 1
ATOM 781 C CA . VAL A 1 103 ? -8.638 -2.723 -6.014 1.00 88.31 103 VAL A CA 1
ATOM 782 C C . VAL A 1 103 ? -9.678 -2.763 -7.140 1.00 88.31 103 VAL A C 1
ATOM 784 O O . VAL A 1 103 ? -10.685 -2.071 -7.060 1.00 88.31 103 VAL A O 1
ATOM 787 N N . ARG A 1 104 ? -9.478 -3.554 -8.200 1.00 88.06 104 ARG A N 1
ATOM 788 C CA . ARG A 1 104 ? -10.464 -3.711 -9.288 1.00 88.06 104 ARG A CA 1
ATOM 789 C C . ARG A 1 104 ? -11.662 -4.546 -8.874 1.00 88.06 104 ARG A C 1
ATOM 791 O O . ARG A 1 104 ? -12.762 -4.259 -9.344 1.00 88.06 104 ARG A O 1
ATOM 798 N N . GLU A 1 105 ? -11.430 -5.578 -8.073 1.00 88.94 105 GLU A N 1
ATOM 799 C CA . GLU A 1 105 ? -12.473 -6.460 -7.543 1.00 88.94 105 GLU A CA 1
ATOM 800 C C . GLU A 1 105 ? -13.215 -5.836 -6.356 1.00 88.94 105 GLU A C 1
ATOM 802 O O . GLU A 1 105 ? -14.360 -6.193 -6.099 1.00 88.94 105 GLU A O 1
ATOM 807 N N . SER A 1 106 ? -12.592 -4.865 -5.692 1.00 86.50 106 SER A N 1
ATOM 808 C CA . SER A 1 106 ? -13.155 -4.109 -4.582 1.00 86.50 106 SER A CA 1
ATOM 809 C C . SER A 1 106 ? -14.393 -3.289 -4.976 1.00 86.50 106 SER A C 1
ATOM 811 O O . SER A 1 106 ? -14.417 -2.549 -5.974 1.00 86.50 106 SER A O 1
ATOM 813 N N . ASP A 1 107 ? -15.414 -3.375 -4.122 1.00 86.50 107 ASP A N 1
ATOM 814 C CA . ASP A 1 107 ? -16.611 -2.528 -4.140 1.00 86.50 107 ASP A CA 1
ATOM 815 C C . ASP A 1 107 ? -16.395 -1.182 -3.416 1.00 86.50 107 ASP A C 1
ATOM 817 O O . ASP A 1 107 ? -17.233 -0.274 -3.499 1.00 86.50 107 ASP A O 1
ATOM 821 N N . THR A 1 108 ? -15.264 -1.023 -2.726 1.00 88.38 108 THR A N 1
ATOM 822 C CA . THR A 1 108 ? -14.898 0.188 -1.994 1.00 88.38 108 THR A CA 1
ATOM 823 C C . THR A 1 108 ? -14.517 1.295 -2.975 1.00 88.38 108 THR A C 1
ATOM 825 O O . THR A 1 108 ? -13.588 1.181 -3.776 1.00 88.38 108 THR A O 1
ATOM 828 N N . GLN A 1 109 ? -15.263 2.399 -2.937 1.00 86.00 109 GLN A N 1
ATOM 829 C CA . GLN A 1 109 ? -15.063 3.517 -3.866 1.00 86.00 109 GLN A CA 1
ATOM 830 C C . GLN A 1 109 ? -13.865 4.393 -3.474 1.00 86.00 109 GLN A C 1
ATOM 832 O O . GLN A 1 109 ? -13.166 4.902 -4.352 1.00 86.00 109 GLN A O 1
ATOM 837 N N . GLU A 1 110 ? -13.618 4.543 -2.173 1.00 89.62 110 GLU A N 1
ATOM 838 C CA . GLU A 1 110 ? -12.573 5.385 -1.591 1.00 89.62 110 GLU A CA 1
ATOM 839 C C . GLU A 1 110 ? -12.122 4.841 -0.234 1.00 89.62 110 GLU A C 1
ATOM 841 O O . GLU A 1 110 ? -12.890 4.162 0.447 1.00 89.62 110 GLU A O 1
ATOM 846 N N . GLY A 1 111 ? -10.878 5.126 0.149 1.00 87.25 111 GLY A N 1
ATOM 847 C CA . GLY A 1 111 ? -10.343 4.706 1.443 1.00 87.25 111 GLY A CA 1
ATOM 848 C C . GLY A 1 111 ? -10.132 3.202 1.542 1.00 87.25 111 GLY A C 1
ATOM 849 O O . GLY A 1 111 ? -10.372 2.610 2.593 1.00 87.25 111 GLY A O 1
ATOM 850 N N . ILE A 1 112 ? -9.692 2.590 0.441 1.00 89.69 112 ILE A N 1
ATOM 851 C CA . ILE A 1 112 ? -9.498 1.144 0.335 1.00 89.69 112 ILE A CA 1
ATOM 852 C C . ILE A 1 112 ? -8.435 0.707 1.339 1.00 89.69 112 ILE A C 1
ATOM 854 O O . ILE A 1 112 ? -7.272 1.124 1.273 1.00 89.69 112 ILE A O 1
ATOM 858 N N . ARG A 1 113 ? -8.835 -0.155 2.272 1.00 92.00 113 ARG A N 1
ATOM 859 C CA . ARG A 1 113 ? -7.919 -0.763 3.227 1.00 92.00 113 ARG A CA 1
ATOM 860 C C . ARG A 1 113 ? -7.435 -2.093 2.690 1.00 92.00 113 ARG A C 1
ATOM 862 O O . ARG A 1 113 ? -8.223 -2.948 2.299 1.00 92.00 113 ARG A O 1
ATOM 869 N N . LEU A 1 114 ? -6.124 -2.271 2.703 1.00 91.31 114 LEU A N 1
ATOM 870 C CA . LEU A 1 114 ? -5.479 -3.506 2.308 1.00 91.31 114 LEU A CA 1
ATOM 871 C C . LEU A 1 114 ? -4.726 -4.092 3.493 1.00 91.31 114 LEU A C 1
ATOM 873 O O . LEU A 1 114 ? -4.023 -3.402 4.235 1.00 91.31 114 LEU A O 1
ATOM 877 N N . ARG A 1 115 ? -4.851 -5.403 3.616 1.00 93.06 115 ARG A N 1
ATOM 878 C CA . ARG A 1 115 ? -3.977 -6.255 4.392 1.00 93.06 115 ARG A CA 1
ATOM 879 C C . ARG A 1 115 ? -2.941 -6.845 3.454 1.00 93.06 115 ARG A C 1
ATOM 881 O O . ARG A 1 115 ? -3.270 -7.575 2.525 1.00 93.06 115 ARG A O 1
ATOM 888 N N . VAL A 1 116 ? -1.684 -6.537 3.718 1.00 93.12 116 VAL A N 1
ATOM 889 C CA . VAL A 1 116 ? -0.544 -7.018 2.951 1.00 93.12 116 VAL A CA 1
ATOM 890 C C . VAL A 1 116 ? 0.263 -7.953 3.827 1.00 93.12 116 VAL A C 1
ATOM 892 O O . VAL A 1 116 ? 0.755 -7.547 4.878 1.00 93.12 116 VAL A O 1
ATOM 895 N N . THR A 1 117 ? 0.433 -9.192 3.391 1.00 91.06 117 THR A N 1
ATOM 896 C CA . THR A 1 117 ? 1.372 -10.120 4.013 1.00 91.06 117 THR A CA 1
ATOM 897 C C . THR A 1 117 ? 2.664 -10.121 3.218 1.00 91.06 117 THR A C 1
ATOM 899 O O . THR A 1 117 ? 2.670 -10.230 1.991 1.00 91.06 117 THR A O 1
ATOM 902 N N . ARG A 1 118 ? 3.767 -9.948 3.938 1.00 89.62 118 ARG A N 1
ATOM 903 C CA . ARG A 1 118 ? 5.111 -9.911 3.386 1.00 89.62 118 ARG A CA 1
ATOM 904 C C . ARG A 1 118 ? 5.956 -10.946 4.093 1.00 89.62 118 ARG A C 1
ATOM 906 O O . ARG A 1 118 ? 5.878 -11.072 5.311 1.00 89.62 118 ARG A O 1
ATOM 913 N N . GLU A 1 119 ? 6.774 -11.650 3.341 1.00 88.69 119 GLU A N 1
ATOM 914 C CA . GLU A 1 119 ? 7.679 -12.669 3.850 1.00 88.69 119 GLU A CA 1
ATOM 915 C C . GLU A 1 119 ? 9.107 -12.237 3.549 1.00 88.69 119 GLU A C 1
ATOM 917 O O . GLU A 1 119 ? 9.395 -11.675 2.492 1.00 88.69 119 GLU A O 1
ATOM 922 N N . ARG A 1 120 ? 10.009 -12.443 4.507 1.00 82.88 120 ARG A N 1
ATOM 923 C CA . ARG A 1 120 ? 11.427 -12.210 4.276 1.00 82.88 120 ARG A CA 1
ATOM 924 C C . ARG A 1 120 ? 12.021 -13.376 3.494 1.00 82.88 120 ARG A C 1
ATOM 926 O O . ARG A 1 120 ? 12.283 -14.420 4.088 1.00 82.88 120 ARG A O 1
ATOM 933 N N . ASP A 1 121 ? 12.340 -13.138 2.230 1.00 80.38 121 ASP A N 1
ATOM 934 C CA . ASP A 1 121 ? 13.089 -14.054 1.368 1.00 80.38 121 ASP A CA 1
ATOM 935 C C . ASP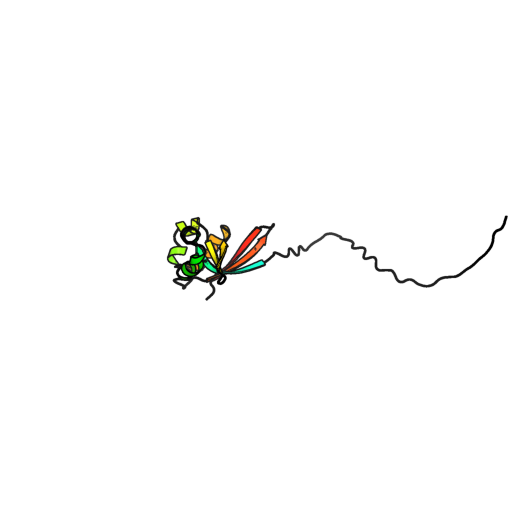 A 1 121 ? 14.489 -13.484 1.094 1.00 80.38 121 ASP A C 1
ATOM 937 O O . ASP A 1 121 ? 14.649 -12.309 0.757 1.00 80.38 121 ASP A O 1
ATOM 941 N N . ASP A 1 122 ? 15.532 -14.278 1.348 1.00 74.75 122 ASP A N 1
ATOM 942 C CA . ASP A 1 122 ? 16.943 -13.914 1.113 1.00 74.75 122 ASP A CA 1
ATOM 943 C C . ASP A 1 122 ? 17.381 -12.530 1.676 1.00 74.75 122 ASP A C 1
ATOM 945 O O . ASP A 1 122 ? 18.311 -11.878 1.199 1.00 74.75 122 ASP A O 1
ATOM 949 N N . GLY A 1 123 ? 16.715 -12.065 2.742 1.00 78.00 123 GLY A N 1
ATOM 950 C CA . GLY A 1 123 ? 16.973 -10.774 3.395 1.00 78.00 123 GLY A CA 1
ATOM 951 C C . GLY A 1 123 ? 16.194 -9.577 2.831 1.00 78.00 123 GLY A C 1
ATOM 952 O O . GLY A 1 123 ? 16.349 -8.468 3.350 1.00 78.00 123 GLY A O 1
ATOM 953 N N . GLN A 1 124 ? 15.336 -9.785 1.833 1.00 80.44 124 GLN A N 1
ATOM 954 C CA . GLN A 1 124 ? 14.407 -8.799 1.277 1.00 80.44 124 GLN A CA 1
ATOM 955 C C . GLN A 1 124 ?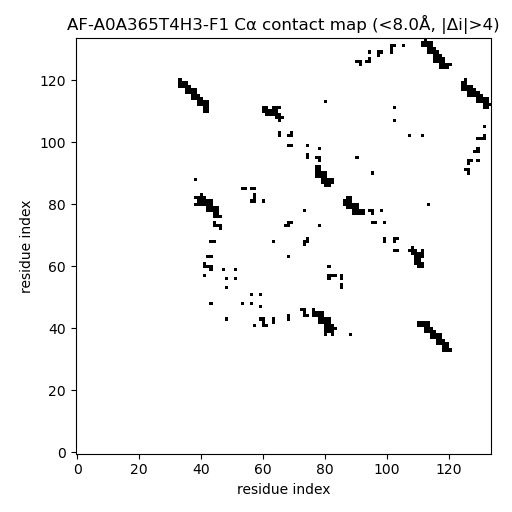 12.983 -9.093 1.761 1.00 80.44 124 GLN A C 1
ATOM 957 O O . GLN A 1 124 ? 12.640 -10.241 2.000 1.00 80.44 124 GLN A O 1
ATOM 962 N N . MET A 1 125 ? 12.167 -8.057 1.965 1.00 83.19 125 MET A N 1
ATOM 963 C CA . MET A 1 125 ? 10.756 -8.243 2.318 1.00 83.19 125 MET A CA 1
ATOM 964 C C . MET A 1 125 ? 9.957 -8.316 1.028 1.00 83.19 125 MET A C 1
ATOM 966 O O . MET A 1 125 ? 9.842 -7.301 0.352 1.00 83.19 125 MET A O 1
ATOM 970 N N . GLU A 1 126 ? 9.403 -9.475 0.708 1.00 86.94 126 GLU A N 1
ATOM 971 C CA . GLU A 1 126 ? 8.609 -9.682 -0.494 1.00 86.94 126 GLU A CA 1
ATOM 972 C C . GLU A 1 126 ? 7.132 -9.768 -0.146 1.00 86.94 126 GLU A C 1
ATOM 974 O O . GLU A 1 126 ? 6.724 -10.462 0.781 1.00 86.94 126 GLU A O 1
ATOM 979 N N . THR A 1 127 ? 6.300 -9.060 -0.899 1.00 89.25 127 THR A N 1
ATOM 980 C CA . THR A 1 127 ? 4.852 -9.111 -0.708 1.00 89.25 127 THR A CA 1
ATOM 981 C C . THR A 1 127 ? 4.268 -10.398 -1.288 1.00 89.25 127 THR A C 1
ATOM 983 O O . THR A 1 127 ? 4.149 -10.555 -2.511 1.00 89.25 127 THR A O 1
ATOM 986 N N . THR A 1 128 ? 3.841 -11.311 -0.420 1.00 89.44 128 THR A N 1
ATOM 987 C CA . THR A 1 128 ? 3.325 -12.625 -0.815 1.00 89.44 128 THR A CA 1
ATOM 988 C C . THR A 1 128 ? 1.812 -12.627 -0.985 1.00 89.44 128 THR A C 1
ATOM 990 O O . THR A 1 128 ? 1.340 -13.149 -1.999 1.00 89.44 128 THR A O 1
ATOM 993 N N . ASP A 1 129 ? 1.074 -11.919 -0.130 1.00 89.75 129 ASP A N 1
ATOM 994 C CA . ASP A 1 129 ? -0.390 -11.828 -0.185 1.00 89.75 129 ASP A CA 1
ATOM 995 C C . ASP A 1 129 ? -0.886 -10.381 -0.046 1.00 89.75 129 ASP A C 1
ATOM 997 O O . ASP A 1 129 ? -0.289 -9.563 0.658 1.00 89.75 129 ASP A O 1
ATOM 1001 N N . VAL A 1 130 ? -1.979 -10.064 -0.741 1.00 91.19 130 VAL A N 1
ATOM 1002 C CA . VAL A 1 130 ? -2.683 -8.782 -0.643 1.00 91.19 130 VAL A CA 1
ATOM 1003 C C . VAL A 1 130 ? -4.173 -9.083 -0.640 1.00 91.19 130 VAL A C 1
ATOM 1005 O O . VAL A 1 130 ? -4.678 -9.691 -1.581 1.00 91.19 130 VAL A O 1
ATOM 1008 N N . ALA A 1 131 ? -4.873 -8.619 0.387 1.00 91.50 131 ALA A N 1
ATOM 1009 C CA . ALA A 1 131 ? -6.311 -8.771 0.528 1.00 91.50 131 ALA A CA 1
ATOM 1010 C C . ALA A 1 131 ? -6.944 -7.437 0.923 1.00 91.50 131 ALA A C 1
ATOM 1012 O O . ALA A 1 131 ? -6.377 -6.691 1.719 1.00 91.50 131 ALA A O 1
ATOM 1013 N N . GLU A 1 132 ? -8.122 -7.134 0.388 1.00 90.38 132 GLU A N 1
ATOM 1014 C CA . GLU A 1 132 ? -8.932 -6.031 0.906 1.00 90.38 132 GLU A CA 1
ATOM 1015 C C . GLU A 1 132 ? -9.504 -6.401 2.279 1.00 90.38 132 GLU A C 1
ATOM 1017 O O . GLU A 1 132 ? -9.885 -7.549 2.517 1.00 90.38 132 GLU A O 1
ATOM 1022 N N . ILE A 1 133 ? -9.556 -5.417 3.177 1.00 89.38 133 ILE A N 1
ATOM 1023 C CA . ILE A 1 133 ? -10.239 -5.517 4.468 1.00 89.38 133 ILE A CA 1
ATOM 1024 C C . ILE A 1 133 ? -11.273 -4.393 4.601 1.00 89.38 133 ILE A C 1
ATOM 1026 O O . ILE A 1 133 ? -11.047 -3.277 4.137 1.00 89.38 133 ILE A O 1
ATOM 1030 N N . GLU A 1 134 ? -12.400 -4.708 5.236 1.00 73.56 134 GLU A N 1
ATOM 1031 C CA . GLU A 1 134 ? -13.538 -3.806 5.490 1.00 73.56 134 GLU A CA 1
ATOM 1032 C C . GLU A 1 134 ? -13.420 -3.023 6.811 1.00 73.56 134 GLU A C 1
ATOM 1034 O O . GLU A 1 134 ? -12.888 -3.570 7.808 1.00 73.56 134 GLU A O 1
#

Solvent-accessible surface area (backbone atoms only — not comparable to full-atom values): 8094 Å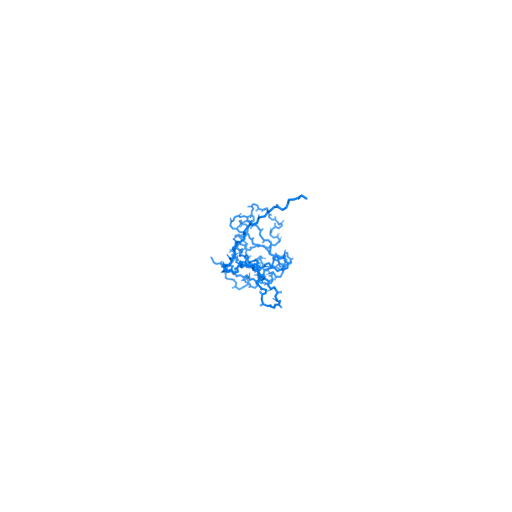² total; per-residue (Å²): 136,81,85,83,82,90,83,92,81,85,88,82,80,86,77,82,79,83,71,80,76,77,77,83,76,91,78,89,77,87,78,70,78,51,57,66,48,75,50,60,23,20,42,38,31,38,49,58,59,73,73,46,54,78,88,48,45,53,60,51,14,48,66,29,32,39,69,58,56,67,34,72,69,21,56,77,47,23,40,27,34,32,24,94,85,65,43,76,44,76,53,43,73,81,30,35,64,50,50,48,52,44,51,68,72,44,86,55,62,48,32,42,30,35,37,36,33,27,33,38,55,99,89,41,75,41,56,76,45,66,42,77,52,135

Sequence (134 aa):
MTAPSTRHRNSGGDPPTAKNDIRIDPEDCTEMAMDTETVEGYVIDGGCIRKNGREELLEEAREHTRECALMGHCIESGYGVVTEDDRLTMLDPEATPKVVDVVRESDTQEGIRLRVTRERDDGQMETTDVAEIE

Radius of gyration: 30.03 Å; Cα contacts (8 Å, |Δi|>4): 209; chains: 1; bounding box: 83×65×67 Å

pLDDT: mean 77.58, std 16.98, range [36.69, 93.56]

Foldseek 3Di:
DDDDDDDDDDDDDDDDPPPPPPPPDDDDDPPPVFVKDKDKAAKDFLVCVVVDDLVCVRVCSQQAFLVNCQDPVRLVRAMWGQHPVSDTDGADNVCSVVVNVQSVVDPDGGNWMKIWMWTQDPNDTHTDDIHTDD

Nearest PDB structures (foldseek):
  8qzv-assembly1_A  TM=5.731E-01  e=4.806E-01  Trichomonas vaginalis
  7yny-assembly1_H  TM=5.823E-01  e=2.487E+00  Helicoverpa armigera nucleopolyhedrovirus
  2pvp-assembly1_A  TM=4.577E-01  e=2.058E+00  Helicobacter pylori SS1
  5dou-assembly2_C  TM=4.008E-01  e=4.395E+00  Homo sapiens

Mean predicted aligned error: 13.18 Å

Secondary structure (DSSP, 8-state):
---------------------------S-------EEEEEEEEEEHHHHHHS-TTTHHHHHHS-BHHHHTSHHHHHH-EEEE-TTS-EEEPPTTHHHHHHHHHHH----BS-EEEEEEEEETTEEEEEEEEEE-